Protein AF-A0A5K7Z4H6-F1 (afdb_monomer_lite)

pLDDT: mean 90.93, std 11.75, range [39.72, 98.56]

Sequence (110 aa):
MKIVEGLKVIEKGWIRKPKGYRVRFHRQNETGFEQVYSPPMTDAMLNSDVTAWRYAWKLWQATRKEAEGGLPGALYNITVVDDEDGTIPYYGTGDIEIYNPREIASPPEG

Secondary structure (DSSP, 8-state):
--HHHHHHHHHHT-PPPPS-BEEEEEEEETTEEEEEEES-TTSPPBS-HHHHHHHHHHHHHHTHHHHHHT-TT-EEEEEEE-TTSPBPPPTTTSS---BS----PPPP--

Organism: NCBI:txid947919

Foldseek 3Di:
DDPVVVVVVCVVVPDDDFPAKWKWWWFQAPVGTDIAIVVHPVDDHHHDPQVRLVVLVVLLVVQVVCCVVVHGGHIFQIFMAGPVRHTACRPVPRHRDTRHHDDGDDDPDD

Radius of gyration: 17.05 Å; chains: 1; bounding box: 34×31×50 Å

Structure (mmCIF, N/CA/C/O backbone):
data_AF-A0A5K7Z4H6-F1
#
_entry.id   AF-A0A5K7Z4H6-F1
#
loop_
_atom_site.group_PDB
_ato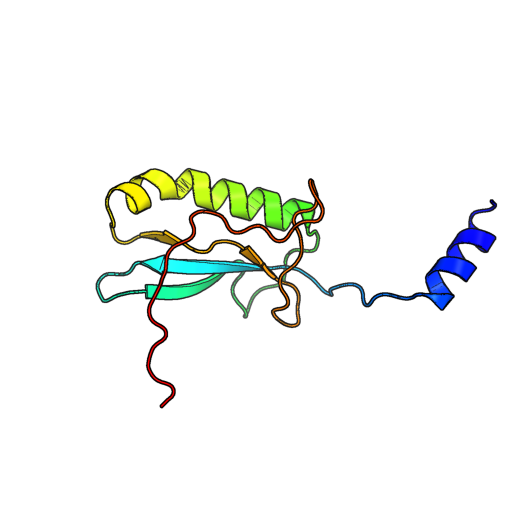m_site.id
_atom_site.type_symbol
_atom_site.label_atom_id
_atom_site.label_alt_id
_atom_site.label_comp_id
_atom_site.label_asym_id
_atom_site.label_entity_id
_atom_site.label_seq_id
_atom_site.pdbx_PDB_ins_code
_atom_site.Cartn_x
_atom_site.Cartn_y
_atom_site.Cartn_z
_atom_site.occupancy
_atom_site.B_iso_or_equiv
_atom_site.auth_seq_id
_atom_site.auth_comp_id
_atom_site.auth_asym_id
_atom_site.auth_atom_id
_atom_site.pdbx_PDB_model_num
ATOM 1 N N . MET A 1 1 ? 20.410 8.469 -28.374 1.00 76.25 1 MET A N 1
ATOM 2 C CA . MET A 1 1 ? 20.228 7.004 -28.342 1.00 76.25 1 MET A CA 1
ATOM 3 C C . MET A 1 1 ? 18.982 6.660 -29.138 1.00 76.25 1 MET A C 1
ATOM 5 O O . MET A 1 1 ? 17.968 7.327 -28.957 1.00 76.25 1 MET A O 1
ATOM 9 N N . LYS A 1 2 ? 19.049 5.678 -30.037 1.00 92.31 2 LYS A N 1
ATOM 10 C CA . LYS A 1 2 ? 17.858 5.138 -30.714 1.00 92.31 2 LYS A CA 1
ATOM 11 C C . LYS A 1 2 ? 17.103 4.207 -29.760 1.00 92.31 2 LYS A C 1
ATOM 13 O O . LYS A 1 2 ? 17.725 3.562 -28.925 1.00 92.31 2 LYS A O 1
ATOM 18 N N . ILE A 1 3 ? 15.785 4.066 -29.922 1.00 88.38 3 ILE A N 1
ATOM 19 C CA . ILE A 1 3 ? 14.950 3.185 -29.073 1.00 88.38 3 ILE A CA 1
ATOM 20 C C . ILE A 1 3 ? 15.544 1.769 -28.972 1.00 88.38 3 ILE A C 1
ATOM 22 O O . ILE A 1 3 ? 15.662 1.214 -27.886 1.00 88.38 3 ILE A O 1
ATOM 26 N N . VAL A 1 4 ? 16.008 1.222 -30.097 1.00 89.75 4 VAL A N 1
ATOM 27 C CA . VAL A 1 4 ? 16.619 -0.116 -30.174 1.00 89.75 4 VAL A CA 1
ATOM 28 C C . VAL A 1 4 ? 17.913 -0.264 -29.367 1.00 89.75 4 VAL A C 1
ATOM 30 O O . VAL A 1 4 ? 18.236 -1.360 -28.922 1.00 89.75 4 VAL A O 1
ATOM 33 N N . GLU A 1 5 ? 18.663 0.817 -29.168 1.00 90.38 5 GLU A N 1
ATOM 34 C CA . GLU A 1 5 ? 19.872 0.815 -28.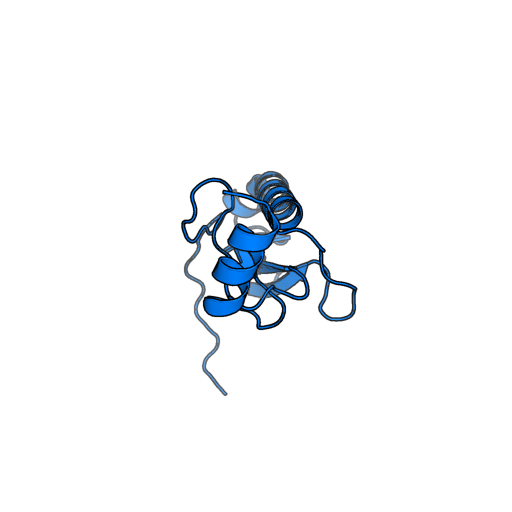339 1.00 90.38 5 GLU A CA 1
ATOM 35 C C . GLU A 1 5 ? 19.494 0.843 -26.855 1.00 90.38 5 GLU A C 1
ATOM 37 O O . GLU A 1 5 ? 20.092 0.118 -26.065 1.00 90.38 5 GLU A O 1
ATOM 42 N N . GLY A 1 6 ? 18.448 1.595 -26.494 1.00 85.69 6 GLY A N 1
ATOM 43 C CA . GLY A 1 6 ? 17.905 1.619 -25.134 1.00 85.69 6 GLY A CA 1
ATOM 44 C C . GLY A 1 6 ? 17.333 0.270 -24.705 1.00 85.69 6 GLY A C 1
ATOM 45 O O . GLY A 1 6 ? 17.636 -0.201 -23.613 1.00 85.69 6 GLY A O 1
ATOM 46 N N . LEU A 1 7 ? 16.592 -0.406 -25.589 1.00 84.12 7 LEU A N 1
ATOM 47 C CA . LEU A 1 7 ? 16.046 -1.741 -25.312 1.00 84.12 7 LEU A CA 1
ATOM 48 C C . LEU A 1 7 ? 17.145 -2.776 -25.027 1.00 84.12 7 LEU A C 1
ATOM 50 O O . LEU A 1 7 ? 17.012 -3.548 -24.086 1.00 84.12 7 LEU A O 1
ATOM 54 N N . LYS A 1 8 ? 18.264 -2.741 -25.764 1.00 85.50 8 LYS A N 1
ATOM 55 C CA . LYS A 1 8 ? 19.418 -3.630 -25.525 1.00 85.50 8 LYS A CA 1
ATOM 56 C C . LYS A 1 8 ? 20.121 -3.368 -24.193 1.00 85.50 8 LYS A C 1
ATOM 58 O O . LYS A 1 8 ? 20.738 -4.272 -23.638 1.00 85.50 8 LYS A O 1
ATOM 63 N N . VAL A 1 9 ? 20.092 -2.129 -23.701 1.00 83.94 9 VAL A N 1
ATOM 64 C CA . VAL A 1 9 ? 20.630 -1.788 -22.376 1.00 83.94 9 VAL A CA 1
ATOM 65 C C . VAL A 1 9 ? 19.692 -2.295 -21.281 1.00 83.94 9 VAL A C 1
ATOM 67 O O . VAL A 1 9 ? 20.162 -2.912 -20.330 1.00 83.94 9 VAL A O 1
ATOM 70 N N . ILE A 1 10 ? 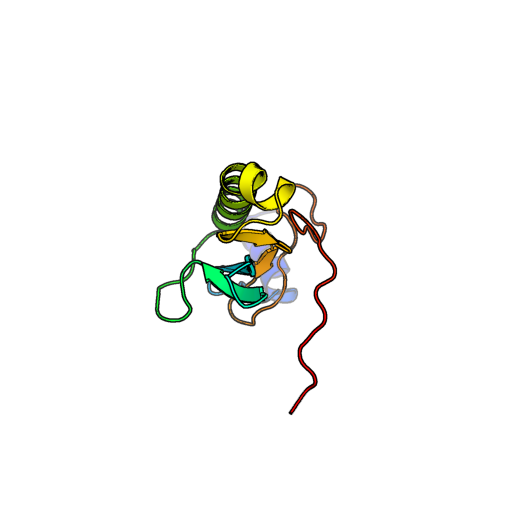18.379 -2.105 -21.447 1.00 78.44 10 ILE A N 1
ATOM 71 C CA . ILE A 1 10 ? 17.351 -2.584 -20.508 1.00 78.44 10 ILE A CA 1
ATOM 72 C C . ILE A 1 10 ? 17.366 -4.116 -20.408 1.00 78.44 10 ILE A C 1
ATOM 74 O O . ILE A 1 10 ? 17.329 -4.654 -19.306 1.00 78.44 10 ILE A O 1
ATOM 78 N N . GLU A 1 11 ? 17.493 -4.818 -21.538 1.00 77.94 11 GLU A N 1
ATOM 79 C CA . GLU A 1 11 ? 17.598 -6.284 -21.601 1.00 77.94 11 GLU A CA 1
ATOM 80 C C . GLU A 1 11 ? 18.751 -6.837 -20.750 1.00 77.94 11 GLU A C 1
ATOM 82 O O . GLU A 1 11 ? 18.595 -7.846 -20.068 1.00 77.94 11 GLU A O 1
ATOM 87 N N . LYS A 1 12 ? 19.897 -6.146 -20.721 1.00 77.12 12 LYS A N 1
ATOM 88 C CA . LYS A 1 12 ? 21.081 -6.568 -19.952 1.00 77.12 12 LYS A CA 1
ATOM 89 C C . LYS A 1 12 ? 20.942 -6.389 -18.441 1.00 77.12 12 LYS A C 1
ATOM 91 O O . LYS A 1 12 ? 21.683 -7.022 -17.696 1.00 77.12 12 LY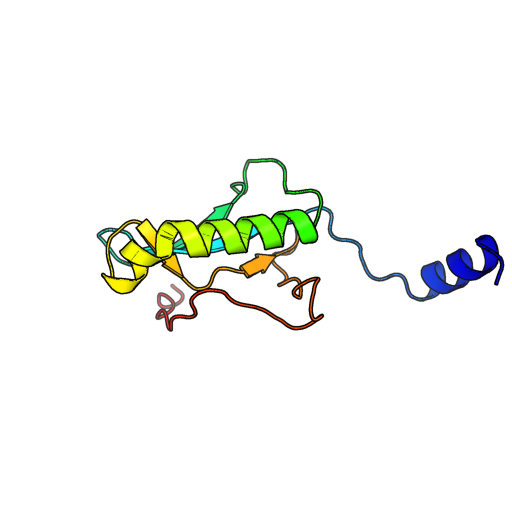S A O 1
ATOM 96 N N . GLY A 1 13 ? 20.048 -5.510 -17.999 1.00 69.38 13 GLY A N 1
ATOM 97 C CA . GLY A 1 13 ? 19.832 -5.179 -16.591 1.00 69.38 13 GLY A CA 1
ATOM 98 C C . GLY A 1 13 ? 18.436 -5.546 -16.110 1.00 69.38 13 GLY A C 1
ATOM 99 O O . GLY A 1 13 ? 17.922 -4.863 -15.232 1.00 69.38 13 GLY A O 1
ATOM 100 N N . TRP A 1 14 ? 17.794 -6.542 -16.729 1.00 65.12 14 TRP A N 1
ATOM 101 C CA . TRP A 1 14 ? 16.360 -6.776 -16.582 1.00 65.12 14 TRP A CA 1
ATOM 102 C C . TRP A 1 14 ? 15.949 -7.006 -15.122 1.00 65.12 14 TRP A C 1
ATOM 104 O O . TRP A 1 14 ? 16.122 -8.086 -14.559 1.00 65.12 14 TRP A O 1
ATOM 114 N N . ILE A 1 15 ? 15.360 -5.975 -14.521 1.00 72.25 15 ILE A N 1
ATOM 115 C CA . ILE A 1 15 ? 14.690 -6.053 -13.226 1.00 72.25 15 ILE A CA 1
ATOM 116 C C . ILE A 1 15 ? 13.332 -6.709 -13.472 1.00 72.25 15 ILE A C 1
ATOM 118 O O . ILE A 1 15 ? 12.589 -6.303 -14.371 1.00 72.25 15 ILE A O 1
ATOM 122 N N . ARG A 1 16 ? 13.009 -7.748 -12.692 1.00 81.44 16 ARG A N 1
ATOM 123 C CA . ARG A 1 16 ? 11.704 -8.418 -12.744 1.00 81.44 16 ARG A CA 1
ATOM 124 C C . ARG A 1 16 ? 10.598 -7.371 -12.630 1.00 81.44 16 ARG A C 1
ATOM 126 O O . ARG A 1 16 ? 10.533 -6.630 -11.656 1.00 81.44 16 ARG A O 1
ATOM 133 N N . LYS A 1 17 ? 9.714 -7.332 -13.624 1.00 83.06 17 LYS A N 1
ATOM 134 C CA . LYS A 1 17 ? 8.509 -6.509 -13.571 1.00 83.06 17 LYS A CA 1
ATOM 135 C C . LYS A 1 17 ? 7.447 -7.242 -12.740 1.00 83.06 17 LYS A C 1
ATOM 137 O O . LYS A 1 17 ? 7.136 -8.383 -13.092 1.00 83.06 17 LYS A O 1
ATOM 142 N N . PRO A 1 18 ? 6.875 -6.617 -11.696 1.00 90.94 18 PRO A N 1
ATOM 143 C CA . PRO A 1 18 ? 5.725 -7.161 -10.983 1.00 90.94 18 PRO A CA 1
ATOM 144 C C . PRO A 1 18 ? 4.585 -7.545 -11.929 1.00 90.94 18 PRO A C 1
ATOM 146 O O . PRO A 1 18 ? 4.304 -6.833 -12.901 1.00 90.94 18 PRO A O 1
ATOM 149 N N . LYS A 1 19 ? 3.905 -8.657 -11.640 1.00 93.31 19 LYS A N 1
ATOM 150 C CA . LYS A 1 19 ? 2.698 -9.076 -12.379 1.00 93.31 19 LYS A CA 1
ATOM 151 C C . LYS A 1 19 ? 1.476 -8.244 -11.994 1.00 93.31 19 LYS A C 1
ATOM 153 O O . LYS A 1 19 ? 0.515 -8.174 -12.756 1.00 93.31 19 LYS A O 1
ATOM 158 N N . GLY A 1 20 ? 1.531 -7.602 -10.835 1.00 96.94 20 GLY A N 1
ATOM 159 C CA . GLY A 1 20 ? 0.531 -6.673 -10.347 1.00 96.94 20 GLY A CA 1
ATOM 160 C C . GLY A 1 20 ? 0.884 -6.184 -8.951 1.00 96.94 20 GLY A C 1
ATOM 161 O O . GLY A 1 20 ? 1.958 -6.477 -8.431 1.00 96.94 20 GLY A O 1
ATOM 162 N N . TYR A 1 21 ? -0.044 -5.442 -8.359 1.00 98.12 21 TYR A N 1
ATOM 163 C CA . TYR A 1 21 ? 0.126 -4.784 -7.072 1.00 98.12 21 TYR A CA 1
ATOM 164 C C . TYR A 1 21 ? -1.099 -4.979 -6.179 1.00 98.12 21 TYR A C 1
ATOM 166 O O . TYR A 1 21 ? -2.236 -5.072 -6.660 1.00 98.12 21 TYR A O 1
ATOM 174 N N . ARG A 1 22 ? -0.874 -4.991 -4.868 1.00 98.56 22 ARG A N 1
ATOM 175 C CA . ARG A 1 22 ? -1.914 -4.919 -3.834 1.00 98.56 22 ARG A CA 1
ATOM 176 C C . ARG A 1 22 ? -1.531 -3.881 -2.793 1.00 98.56 22 ARG A C 1
ATOM 178 O O . ARG A 1 22 ? -0.359 -3.568 -2.615 1.00 98.56 22 ARG A O 1
ATOM 185 N N . VAL A 1 23 ? -2.525 -3.371 -2.082 1.00 98.56 23 VAL A N 1
ATOM 186 C CA . VAL A 1 23 ? -2.313 -2.617 -0.849 1.00 98.56 23 VAL A CA 1
ATOM 187 C C . VAL A 1 23 ? -2.446 -3.590 0.315 1.00 98.56 23 VAL A C 1
ATOM 189 O O . VAL A 1 23 ? -3.500 -4.204 0.484 1.00 98.56 23 VAL A O 1
ATOM 192 N N . ARG A 1 24 ? -1.380 -3.733 1.098 1.00 98.56 24 ARG A N 1
ATOM 193 C CA . ARG A 1 24 ? -1.341 -4.501 2.345 1.00 98.56 24 ARG A CA 1
ATOM 194 C C . ARG A 1 24 ? -1.491 -3.537 3.515 1.00 98.56 24 ARG A C 1
ATOM 196 O O . ARG A 1 24 ? -0.872 -2.475 3.520 1.00 98.56 24 ARG A O 1
ATOM 203 N N . PHE A 1 25 ? -2.310 -3.886 4.495 1.00 98.12 25 PHE A N 1
ATOM 204 C CA . PHE A 1 25 ? -2.526 -3.062 5.682 1.00 98.12 25 PHE A CA 1
ATOM 205 C C . PHE A 1 25 ? -2.986 -3.907 6.864 1.00 98.12 25 PHE A C 1
ATOM 207 O O . PHE A 1 25 ? -3.477 -5.021 6.696 1.00 98.12 25 PHE A O 1
ATOM 214 N N . HIS A 1 26 ? -2.867 -3.347 8.062 1.00 97.88 26 HIS A N 1
ATOM 215 C CA . HIS A 1 26 ? -3.482 -3.897 9.260 1.00 97.88 26 HIS A CA 1
ATOM 216 C C . HIS A 1 26 ? -4.820 -3.208 9.499 1.00 97.88 26 HIS A C 1
ATOM 218 O O . HIS A 1 26 ? -4.875 -1.981 9.583 1.00 97.88 26 HIS A O 1
ATOM 224 N N . ARG A 1 27 ? -5.895 -3.984 9.624 1.00 96.56 27 ARG A N 1
ATOM 225 C CA . ARG A 1 27 ? -7.219 -3.490 10.003 1.00 96.56 27 ARG A CA 1
ATOM 226 C C . ARG A 1 27 ? -7.459 -3.781 11.475 1.00 96.56 27 ARG A C 1
ATOM 228 O O . ARG A 1 27 ? -7.310 -4.919 11.911 1.00 96.56 27 ARG A O 1
ATOM 235 N N . GLN A 1 28 ? -7.848 -2.762 12.231 1.00 94.50 28 GLN A N 1
ATOM 236 C CA . GLN A 1 28 ? -8.322 -2.951 13.593 1.00 94.50 28 GLN A CA 1
ATOM 237 C C . GLN A 1 28 ? -9.749 -3.508 13.565 1.00 94.50 28 GLN A C 1
ATOM 239 O O . GLN A 1 28 ? -10.637 -2.942 12.920 1.00 94.50 28 GLN A O 1
ATOM 244 N N . ASN A 1 29 ? -9.966 -4.607 14.275 1.00 92.81 29 ASN A N 1
ATOM 245 C CA . ASN A 1 29 ? -11.274 -5.200 14.530 1.00 92.81 29 ASN A CA 1
ATOM 246 C C . ASN A 1 29 ? -11.555 -5.216 16.045 1.00 92.81 29 ASN A C 1
ATOM 248 O O . ASN A 1 29 ? -10.781 -4.680 16.836 1.00 92.81 29 ASN A O 1
ATOM 252 N N . GLU A 1 30 ? -12.680 -5.799 16.458 1.00 89.69 30 GLU A N 1
ATOM 253 C CA . GLU A 1 30 ? -13.086 -5.849 17.874 1.00 89.69 30 GLU A CA 1
ATOM 254 C C . GLU A 1 30 ? -12.107 -6.636 18.762 1.00 89.69 30 GLU A C 1
ATOM 256 O O . GLU A 1 30 ? -12.033 -6.398 19.965 1.00 89.69 30 GLU A O 1
ATOM 261 N N . THR A 1 31 ? -11.343 -7.558 18.173 1.00 87.12 31 THR A N 1
ATOM 262 C CA . THR A 1 31 ? -10.469 -8.508 18.881 1.00 87.12 31 THR A CA 1
ATOM 263 C C . THR A 1 31 ? -8.976 -8.202 18.750 1.00 87.12 31 THR A C 1
ATOM 265 O O . THR A 1 31 ? -8.161 -8.891 19.358 1.00 87.12 31 THR A O 1
ATOM 268 N N . GLY A 1 32 ? -8.593 -7.191 17.966 1.00 91.06 32 GLY A N 1
ATOM 269 C CA . GLY A 1 32 ? -7.196 -6.854 17.707 1.00 91.06 32 GLY A CA 1
ATOM 270 C C . GLY A 1 32 ? -6.957 -6.359 16.284 1.00 91.06 32 GLY A C 1
ATOM 271 O O . GLY A 1 32 ? -7.714 -5.543 15.760 1.00 91.06 32 GLY A O 1
ATOM 272 N N . PHE A 1 33 ? -5.874 -6.837 15.671 1.00 93.62 33 PHE A N 1
ATOM 273 C CA . PHE A 1 33 ? -5.469 -6.472 14.316 1.00 93.62 33 PHE A CA 1
ATOM 274 C C . PHE A 1 33 ? -5.441 -7.697 13.415 1.00 93.62 33 PHE A C 1
ATOM 276 O O . PHE A 1 33 ? -4.984 -8.765 13.814 1.00 93.62 33 PHE A O 1
ATOM 283 N N . GLU A 1 34 ? -5.877 -7.516 12.178 1.00 94.62 34 GLU A N 1
ATOM 284 C CA . GLU A 1 34 ? -5.736 -8.504 11.111 1.00 94.62 34 GLU A CA 1
ATOM 285 C C . GLU A 1 34 ? -4.984 -7.887 9.929 1.00 94.62 34 GLU A C 1
ATOM 287 O O . GLU A 1 34 ? -5.174 -6.710 9.608 1.00 94.62 34 GLU A O 1
ATOM 292 N N . GLN A 1 35 ? -4.135 -8.673 9.268 1.00 95.88 35 GLN A N 1
ATOM 293 C CA . GLN A 1 35 ? -3.492 -8.262 8.024 1.00 95.88 35 GLN A CA 1
ATOM 294 C C . GLN A 1 35 ? -4.434 -8.526 6.849 1.00 95.88 35 GLN A C 1
ATOM 296 O O . GLN A 1 35 ? -4.933 -9.636 6.670 1.00 95.88 35 GLN A O 1
ATOM 301 N N . VAL A 1 36 ? -4.663 -7.503 6.033 1.00 97.38 36 VAL A N 1
ATOM 302 C CA . VAL A 1 36 ? -5.603 -7.533 4.911 1.00 97.38 36 VAL A CA 1
ATOM 303 C C . VAL A 1 36 ? -4.909 -7.059 3.641 1.00 97.38 36 VAL A C 1
ATOM 305 O O . VAL A 1 36 ? -4.017 -6.209 3.670 1.00 97.38 36 VAL A O 1
ATOM 308 N N . TYR A 1 37 ? -5.365 -7.604 2.515 1.00 98.25 37 TYR A N 1
ATOM 309 C CA . TYR A 1 37 ? -4.959 -7.212 1.173 1.00 98.25 37 TYR A CA 1
ATOM 310 C C . TYR A 1 37 ? -6.140 -6.621 0.413 1.00 98.25 37 TYR A C 1
ATOM 312 O O . TYR A 1 37 ? -7.245 -7.166 0.448 1.00 98.25 37 TYR A O 1
ATOM 320 N N . SER A 1 38 ? -5.892 -5.535 -0.313 1.00 97.75 38 SER A N 1
ATOM 321 C CA . SER A 1 38 ? -6.846 -4.971 -1.263 1.00 97.75 38 SER A CA 1
ATOM 322 C C . SER A 1 38 ? -6.173 -4.680 -2.614 1.00 97.75 38 SER A C 1
ATOM 324 O O . SER A 1 38 ? -5.224 -3.893 -2.657 1.00 97.75 38 SER A O 1
ATOM 326 N N . PRO A 1 39 ? -6.636 -5.279 -3.727 1.00 97.81 39 PRO A N 1
ATOM 327 C CA . PRO A 1 39 ? -7.719 -6.262 -3.798 1.00 97.81 39 PRO A CA 1
ATOM 328 C C . PRO A 1 39 ? -7.398 -7.546 -3.001 1.00 97.81 39 PRO A C 1
ATOM 330 O O . PRO A 1 39 ? -6.212 -7.814 -2.768 1.00 97.81 39 PRO A O 1
ATOM 333 N N . PRO A 1 40 ? -8.405 -8.337 -2.588 1.00 97.12 40 PRO A N 1
ATOM 334 C CA . PRO A 1 40 ? -8.195 -9.611 -1.898 1.00 97.12 40 PRO A CA 1
ATOM 335 C C . PRO A 1 40 ? -7.350 -10.586 -2.721 1.00 97.12 40 PRO A C 1
ATOM 337 O O . PRO A 1 40 ? -7.322 -10.502 -3.948 1.00 97.12 40 PRO A O 1
ATOM 340 N N . MET A 1 41 ? -6.700 -11.555 -2.068 1.00 94.56 41 MET A N 1
ATOM 341 C CA . MET A 1 41 ? -5.837 -12.540 -2.746 1.00 94.56 41 MET A CA 1
ATOM 342 C C . MET A 1 41 ? -6.550 -13.343 -3.845 1.00 94.56 41 MET A C 1
ATOM 344 O O . MET A 1 41 ? -5.904 -13.777 -4.794 1.00 94.56 41 MET A O 1
ATOM 348 N N . THR A 1 42 ? -7.870 -13.505 -3.737 1.00 96.19 42 THR A N 1
ATOM 349 C CA . THR A 1 42 ? -8.725 -14.187 -4.719 1.00 96.19 42 THR A CA 1
ATOM 350 C C . THR A 1 42 ? -8.965 -13.383 -5.995 1.00 96.19 42 THR A C 1
ATOM 352 O O . THR A 1 42 ? -9.328 -13.961 -7.017 1.00 96.19 42 THR A O 1
ATOM 355 N N . ASP A 1 43 ? -8.763 -12.068 -5.946 1.00 96.94 43 ASP A N 1
ATOM 356 C CA . ASP A 1 43 ? -9.148 -11.145 -7.009 1.00 96.94 43 ASP A CA 1
ATOM 357 C C . ASP A 1 43 ? -7.934 -10.733 -7.839 1.00 96.94 43 ASP A C 1
ATOM 359 O O . ASP A 1 43 ? -6.793 -10.776 -7.372 1.00 96.94 43 ASP A O 1
ATOM 363 N N . ALA A 1 44 ? -8.168 -10.271 -9.068 1.00 96.94 44 ALA A N 1
ATOM 364 C CA . ALA A 1 44 ? -7.102 -9.739 -9.908 1.00 96.94 44 ALA A CA 1
ATOM 365 C C . ALA A 1 44 ? -6.370 -8.575 -9.214 1.00 96.94 44 ALA A C 1
ATOM 367 O O . ALA A 1 44 ? -6.981 -7.708 -8.587 1.00 96.94 44 ALA A O 1
ATOM 368 N N . MET A 1 45 ? -5.044 -8.560 -9.338 1.00 97.75 45 MET A N 1
ATOM 369 C CA . MET A 1 45 ? -4.204 -7.496 -8.794 1.00 97.75 45 MET A CA 1
ATOM 370 C C . MET A 1 45 ? -4.383 -6.187 -9.572 1.00 97.75 45 MET A C 1
ATOM 372 O O . MET A 1 45 ? -4.799 -6.178 -10.733 1.00 97.75 45 MET A O 1
ATOM 376 N N . LEU A 1 46 ? -4.001 -5.071 -8.950 1.00 97.69 46 LEU A N 1
ATOM 377 C CA . LEU A 1 46 ? -3.892 -3.790 -9.645 1.00 97.69 46 LEU A CA 1
ATOM 378 C C . LEU A 1 46 ? -2.736 -3.858 -10.648 1.00 97.69 46 LEU A C 1
ATOM 380 O O . LEU A 1 46 ? -1.696 -4.446 -10.373 1.00 97.69 46 LEU A O 1
ATOM 384 N N . ASN A 1 47 ? -2.893 -3.237 -11.811 1.00 96.06 47 ASN A N 1
ATOM 385 C CA . ASN A 1 47 ? -1.912 -3.302 -12.901 1.00 96.06 47 ASN A CA 1
ATOM 386 C C . ASN A 1 47 ? -0.905 -2.134 -12.906 1.00 96.06 47 ASN A C 1
ATOM 388 O O . ASN A 1 47 ? -0.074 -2.045 -13.809 1.00 96.06 47 ASN A O 1
ATOM 392 N N . SER A 1 48 ? -0.993 -1.228 -11.929 1.00 95.19 48 SER A N 1
ATOM 393 C CA . SER A 1 48 ? -0.165 -0.027 -11.824 1.00 95.19 48 SER A CA 1
ATOM 394 C C . SER A 1 48 ? 0.164 0.274 -10.365 1.00 95.19 48 SER A C 1
ATOM 396 O O . SER A 1 48 ? -0.729 0.375 -9.521 1.00 95.19 48 SER A O 1
ATOM 398 N N . ASP A 1 49 ? 1.449 0.485 -10.107 1.00 94.88 49 ASP A N 1
ATOM 399 C CA . ASP A 1 49 ? 2.008 0.980 -8.851 1.00 94.88 49 ASP A CA 1
ATOM 400 C C . ASP A 1 49 ? 1.462 2.369 -8.496 1.00 94.88 49 ASP A C 1
ATOM 402 O O . ASP A 1 49 ? 1.024 2.588 -7.371 1.00 94.88 49 ASP A O 1
ATOM 406 N N . VAL A 1 50 ? 1.387 3.289 -9.463 1.00 96.81 50 VAL A N 1
ATOM 407 C CA . VAL A 1 50 ? 0.799 4.628 -9.285 1.00 96.81 50 VAL A CA 1
ATOM 408 C C . VAL A 1 50 ? -0.651 4.527 -8.811 1.00 96.81 50 VAL A C 1
ATOM 410 O O . VAL A 1 50 ? -1.064 5.230 -7.887 1.00 96.81 50 VAL A O 1
ATOM 413 N N . THR A 1 51 ? -1.431 3.628 -9.416 1.00 97.38 51 THR A N 1
ATOM 414 C CA . THR A 1 51 ? -2.831 3.400 -9.028 1.00 97.38 51 THR A CA 1
ATOM 415 C C . THR A 1 51 ? -2.926 2.793 -7.631 1.00 97.38 51 THR A C 1
ATOM 417 O O . THR A 1 51 ? -3.728 3.262 -6.821 1.00 97.38 51 THR A O 1
ATOM 420 N N . ALA A 1 52 ? -2.085 1.804 -7.320 1.00 98.12 52 ALA A N 1
ATOM 421 C CA . ALA A 1 52 ? -2.031 1.184 -6.000 1.00 98.12 52 ALA A CA 1
ATOM 422 C C . ALA A 1 52 ? -1.663 2.198 -4.909 1.00 98.12 52 ALA A C 1
ATOM 424 O O . ALA A 1 52 ? -2.345 2.279 -3.890 1.00 98.12 52 ALA A O 1
ATOM 425 N N . TRP A 1 53 ? -0.666 3.048 -5.155 1.00 98.31 53 TRP A N 1
ATOM 426 C CA . TRP A 1 53 ? -0.253 4.095 -4.225 1.00 98.31 53 TRP A CA 1
ATOM 427 C C . TRP A 1 53 ? -1.309 5.177 -4.035 1.00 98.31 53 TRP A C 1
ATOM 429 O O . TRP A 1 53 ? -1.587 5.595 -2.909 1.00 98.31 53 TRP A O 1
ATOM 439 N N . ARG A 1 54 ? -1.968 5.599 -5.119 1.00 98.19 54 ARG A N 1
ATOM 440 C CA . ARG A 1 54 ? -3.092 6.536 -5.032 1.00 98.19 54 ARG A CA 1
ATOM 441 C C . ARG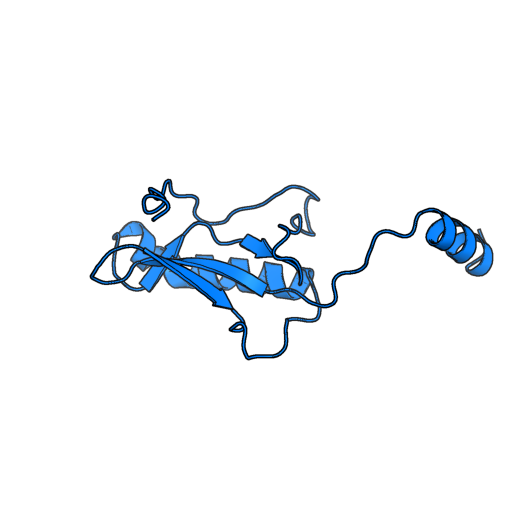 A 1 54 ? -4.240 5.950 -4.215 1.00 98.19 54 ARG A C 1
ATOM 443 O O . ARG A 1 54 ? -4.857 6.674 -3.433 1.00 98.19 54 ARG A O 1
ATOM 450 N N . TYR A 1 55 ? -4.524 4.665 -4.394 1.00 98.31 55 TYR A N 1
ATOM 451 C CA . TYR A 1 55 ? -5.542 3.952 -3.636 1.00 98.31 55 TYR A CA 1
ATOM 452 C C . TYR A 1 55 ? -5.161 3.808 -2.155 1.00 98.31 55 TYR A C 1
ATOM 454 O O . TYR A 1 55 ? -5.974 4.151 -1.300 1.00 98.31 55 TYR A O 1
ATOM 462 N N . ALA A 1 56 ? -3.919 3.427 -1.841 1.00 98.38 56 ALA A N 1
ATOM 463 C CA . ALA A 1 56 ? -3.391 3.369 -0.475 1.00 98.38 56 ALA A CA 1
ATOM 464 C C . ALA A 1 56 ? -3.527 4.716 0.253 1.00 98.38 56 ALA A C 1
ATOM 466 O O . ALA A 1 56 ? -4.028 4.775 1.376 1.00 98.38 56 ALA A O 1
ATOM 467 N N . TRP A 1 57 ? -3.174 5.816 -0.420 1.00 98.00 57 TRP A N 1
ATOM 468 C CA . TRP A 1 57 ? -3.362 7.165 0.114 1.00 98.00 57 TRP A CA 1
ATOM 469 C C . TRP A 1 57 ? -4.838 7.478 0.385 1.00 98.00 57 TRP A C 1
ATOM 471 O O . TRP A 1 57 ? -5.174 8.036 1.428 1.00 98.00 57 TRP A O 1
ATOM 481 N N . LYS A 1 58 ? -5.743 7.096 -0.524 1.00 98.38 58 LYS A N 1
ATOM 482 C CA . LYS A 1 58 ? -7.187 7.286 -0.328 1.00 98.38 58 LYS A CA 1
ATOM 483 C C . LYS A 1 58 ? -7.745 6.465 0.828 1.00 98.38 58 LYS A C 1
ATOM 485 O O . LYS A 1 58 ? -8.568 7.001 1.565 1.00 98.38 58 LYS A O 1
ATOM 490 N N . LEU A 1 59 ? -7.283 5.230 1.012 1.00 97.94 59 LEU A N 1
ATOM 491 C CA . LEU A 1 59 ? -7.631 4.417 2.178 1.00 97.94 59 LEU A CA 1
ATOM 492 C C . LEU A 1 59 ? -7.197 5.109 3.468 1.00 97.94 59 LEU A C 1
ATOM 494 O O . LEU A 1 59 ? -8.028 5.323 4.343 1.00 97.94 59 LEU A O 1
ATOM 498 N N . TRP A 1 60 ? -5.940 5.553 3.540 1.00 97.44 60 TRP A N 1
ATOM 499 C CA . TRP A 1 60 ? -5.437 6.286 4.699 1.00 97.44 60 TRP A CA 1
ATOM 500 C C . TRP A 1 60 ? -6.279 7.527 5.019 1.00 97.44 60 TRP A C 1
ATOM 502 O O . TRP A 1 60 ? -6.671 7.728 6.167 1.00 97.44 60 TRP A O 1
ATOM 512 N N . GLN A 1 61 ? -6.596 8.345 4.010 1.00 98.06 61 GLN A N 1
ATOM 513 C CA . GLN A 1 61 ? -7.441 9.526 4.199 1.00 98.06 61 GLN A CA 1
ATOM 514 C C . GLN A 1 61 ? -8.842 9.163 4.703 1.00 98.06 61 GLN A C 1
ATOM 516 O O . GLN A 1 61 ? -9.377 9.861 5.562 1.00 98.06 61 GLN A O 1
ATOM 521 N N . ALA A 1 62 ? -9.433 8.099 4.158 1.00 97.44 62 ALA A N 1
ATOM 522 C CA . ALA A 1 62 ? -10.794 7.688 4.474 1.00 97.44 62 ALA A CA 1
ATOM 523 C C . ALA A 1 62 ? -10.934 7.122 5.892 1.00 97.44 62 ALA A C 1
ATOM 525 O O . ALA A 1 62 ? -11.986 7.307 6.489 1.00 97.44 62 ALA A O 1
ATOM 526 N N . THR A 1 63 ? -9.893 6.479 6.432 1.00 96.00 63 THR A N 1
ATOM 527 C CA . THR A 1 63 ? -9.947 5.797 7.741 1.00 96.00 63 THR A CA 1
ATOM 528 C C . THR A 1 63 ? -9.205 6.538 8.850 1.00 96.00 63 THR A C 1
ATOM 530 O O . THR A 1 63 ? -8.902 5.977 9.906 1.00 96.00 63 THR A O 1
ATOM 533 N N . ARG A 1 64 ? -8.824 7.794 8.597 1.00 94.00 64 ARG A N 1
ATOM 534 C CA . ARG A 1 64 ? -8.006 8.586 9.517 1.00 94.00 64 ARG A CA 1
ATOM 535 C C . ARG A 1 64 ? -8.736 8.876 10.828 1.00 94.00 64 ARG A C 1
ATOM 537 O O . ARG A 1 64 ? -8.117 8.831 11.885 1.00 94.00 64 ARG A O 1
ATOM 544 N N . LYS A 1 65 ? -10.044 9.136 10.770 1.00 94.12 65 LYS A N 1
ATOM 545 C CA . LYS A 1 65 ? -10.854 9.445 11.955 1.00 94.12 65 LYS A CA 1
ATOM 546 C C . LYS A 1 65 ? -10.976 8.232 12.879 1.00 94.12 65 LYS A C 1
ATOM 548 O O . LYS A 1 65 ? -10.819 8.357 14.090 1.00 94.12 65 LYS A O 1
ATOM 553 N N . GLU A 1 66 ? -11.222 7.059 12.308 1.00 94.25 66 GLU A N 1
ATOM 554 C CA . GLU A 1 66 ? -11.259 5.788 13.029 1.00 94.25 66 GLU A CA 1
ATOM 555 C C . GLU A 1 66 ? -9.895 5.505 13.659 1.00 94.25 66 GLU A C 1
ATOM 557 O O . GLU A 1 66 ? -9.829 5.106 14.820 1.00 94.25 66 GLU A O 1
ATOM 562 N N . ALA A 1 67 ? -8.808 5.778 12.931 1.00 92.12 67 ALA A N 1
ATOM 563 C CA . ALA A 1 67 ? -7.452 5.590 13.431 1.00 92.12 67 ALA A CA 1
ATOM 564 C C . ALA A 1 67 ? -7.088 6.520 14.598 1.00 92.12 67 ALA A C 1
ATOM 566 O O . ALA A 1 67 ? -6.446 6.058 15.542 1.00 92.12 67 ALA A O 1
ATOM 567 N N . GLU A 1 68 ? -7.509 7.788 14.560 1.00 92.00 68 GLU A N 1
ATOM 568 C CA . GLU A 1 68 ? -7.324 8.761 15.651 1.00 92.00 68 GLU A CA 1
ATOM 569 C C . GLU A 1 68 ? -8.081 8.339 16.924 1.00 92.00 68 GLU A C 1
ATOM 571 O O . GLU A 1 68 ? -7.591 8.547 18.033 1.00 92.00 68 GLU A O 1
ATOM 576 N N . GLY A 1 69 ? -9.250 7.708 16.772 1.00 89.56 69 GLY A N 1
ATOM 577 C CA . GLY A 1 69 ? -10.049 7.178 17.881 1.00 89.56 69 GLY A CA 1
ATOM 578 C C . GLY A 1 69 ? -9.715 5.742 18.299 1.00 89.56 69 GLY A C 1
ATOM 579 O O . GLY A 1 69 ? -10.310 5.248 19.254 1.00 89.56 69 GLY A O 1
ATOM 580 N N . GLY A 1 70 ? -8.817 5.053 17.586 1.00 87.56 70 GLY A N 1
ATOM 581 C CA . GLY A 1 70 ? -8.530 3.630 17.803 1.00 87.56 70 GLY A CA 1
ATOM 582 C C . GLY A 1 70 ? -9.766 2.736 17.661 1.00 87.56 70 GLY A C 1
ATOM 583 O O . GLY A 1 70 ? -9.933 1.793 18.434 1.00 87.56 70 GLY A O 1
ATOM 584 N N . LEU A 1 71 ? -10.658 3.064 16.725 1.00 90.50 71 LEU A N 1
ATOM 585 C CA . LEU A 1 71 ? -11.942 2.391 16.532 1.00 90.50 71 LEU A CA 1
ATOM 586 C C . LEU A 1 71 ? -11.829 1.216 15.543 1.00 90.50 71 LEU A C 1
ATOM 588 O O . LEU A 1 71 ? -10.948 1.219 14.677 1.00 90.50 71 LEU A O 1
ATOM 592 N N . PRO A 1 72 ? -12.742 0.227 15.607 1.00 91.88 72 PRO A N 1
ATOM 593 C CA . PRO A 1 72 ? -12.874 -0.777 14.555 1.00 91.88 72 PRO A CA 1
ATOM 594 C C . PRO A 1 72 ? -13.001 -0.131 13.169 1.00 91.88 72 PRO A C 1
ATOM 596 O O . PRO A 1 72 ? -13.688 0.875 12.998 1.00 91.88 72 PRO A O 1
ATOM 599 N N . GLY A 1 73 ? -12.324 -0.710 12.178 1.00 90.62 73 GLY A N 1
ATOM 600 C CA . GLY A 1 73 ? -12.225 -0.152 10.825 1.00 90.62 73 GLY A CA 1
ATOM 601 C C . GLY A 1 73 ? -11.030 0.781 10.607 1.00 90.62 73 GLY A C 1
ATOM 602 O O . GLY A 1 73 ? -10.733 1.106 9.458 1.00 90.62 73 GLY A O 1
ATOM 603 N N . ALA A 1 74 ? -10.295 1.155 11.662 1.00 95.62 74 ALA A N 1
ATOM 604 C CA . ALA A 1 74 ? -9.023 1.855 11.528 1.00 95.62 74 ALA A CA 1
ATOM 605 C C . ALA A 1 74 ? -8.001 1.018 10.746 1.00 95.62 74 ALA A C 1
ATOM 607 O O . ALA A 1 74 ? -7.841 -0.181 10.997 1.00 95.62 74 ALA A O 1
ATOM 608 N N . LEU A 1 75 ? -7.286 1.662 9.820 1.00 97.62 75 LEU A N 1
ATOM 609 C CA . LEU A 1 75 ? -6.247 1.027 9.010 1.00 97.62 75 LEU A CA 1
ATOM 610 C C . LEU A 1 75 ? -4.870 1.587 9.365 1.00 97.62 75 LEU A C 1
ATOM 612 O O . LEU A 1 75 ? -4.684 2.803 9.413 1.00 97.62 75 LEU A O 1
ATOM 616 N N . TYR A 1 76 ? -3.906 0.696 9.564 1.00 97.50 76 TYR A N 1
ATOM 617 C CA . TYR A 1 76 ? -2.526 1.002 9.939 1.00 97.50 76 TYR A CA 1
ATOM 618 C C . TYR A 1 76 ? -1.543 0.290 9.016 1.00 97.50 76 TYR A C 1
ATOM 620 O O . TYR A 1 76 ? -1.892 -0.700 8.369 1.00 97.50 76 TYR A O 1
ATOM 628 N N . ASN A 1 77 ? -0.298 0.765 8.999 1.00 97.56 77 ASN A N 1
ATOM 629 C CA . ASN A 1 77 ? 0.800 0.163 8.238 1.00 97.56 77 ASN A CA 1
ATOM 630 C C . ASN A 1 77 ? 0.424 -0.088 6.766 1.00 97.56 77 ASN A C 1
ATOM 632 O O . ASN A 1 77 ? 0.661 -1.171 6.229 1.00 97.56 77 ASN A O 1
ATOM 636 N N . ILE A 1 78 ? -0.235 0.891 6.142 1.00 98.44 78 ILE A N 1
ATOM 637 C CA . ILE A 1 78 ? -0.754 0.768 4.780 1.00 98.44 78 ILE A CA 1
ATOM 638 C C . ILE A 1 78 ? 0.416 0.932 3.812 1.00 98.44 78 ILE A C 1
ATOM 640 O O . ILE A 1 78 ? 1.064 1.979 3.788 1.00 98.44 78 ILE A O 1
ATOM 644 N N . THR A 1 79 ? 0.671 -0.087 2.999 1.00 98.38 79 THR A N 1
ATOM 645 C CA . THR A 1 79 ? 1.788 -0.116 2.051 1.00 98.38 79 THR A CA 1
ATOM 646 C C . THR A 1 79 ? 1.409 -0.848 0.764 1.00 98.38 79 THR A C 1
ATOM 648 O O . THR A 1 79 ? 0.425 -1.592 0.733 1.00 98.38 79 THR A O 1
ATOM 651 N N . VAL A 1 80 ? 2.164 -0.633 -0.313 1.00 98.38 80 VAL A N 1
ATOM 652 C CA . VAL A 1 80 ? 1.964 -1.319 -1.597 1.00 98.38 80 VAL A CA 1
ATOM 653 C C . VAL A 1 80 ? 2.956 -2.467 -1.721 1.00 98.38 80 VAL A C 1
ATOM 655 O O . VAL A 1 80 ? 4.147 -2.295 -1.471 1.00 98.38 80 VAL A O 1
ATOM 658 N N . VAL A 1 81 ? 2.460 -3.627 -2.142 1.00 98.19 81 VAL A N 1
ATOM 659 C CA . VAL A 1 81 ? 3.257 -4.833 -2.378 1.00 98.19 81 VAL A CA 1
ATOM 660 C C . VAL A 1 81 ? 3.036 -5.379 -3.785 1.00 98.19 81 VAL A C 1
ATOM 662 O O . VAL A 1 81 ? 1.993 -5.124 -4.398 1.00 98.19 81 VAL A O 1
ATOM 665 N N . ASP A 1 82 ? 4.012 -6.123 -4.292 1.00 96.88 82 ASP A N 1
ATOM 666 C CA . ASP A 1 82 ? 3.922 -6.854 -5.556 1.00 96.88 82 ASP A CA 1
ATOM 667 C C . ASP A 1 82 ? 3.336 -8.268 -5.404 1.00 96.88 82 ASP A C 1
ATOM 669 O O . ASP A 1 82 ? 2.753 -8.633 -4.381 1.00 96.88 82 ASP A O 1
ATOM 673 N N . ASP A 1 83 ? 3.439 -9.061 -6.472 1.00 95.12 83 ASP A N 1
ATOM 674 C CA . ASP A 1 83 ? 2.950 -10.436 -6.532 1.00 95.12 83 ASP A CA 1
ATOM 675 C C . ASP A 1 83 ? 3.783 -11.437 -5.715 1.00 95.12 83 ASP A C 1
ATOM 677 O O . ASP A 1 83 ? 3.363 -12.582 -5.565 1.00 95.12 83 ASP A O 1
ATOM 681 N N . GLU A 1 84 ? 4.919 -11.014 -5.159 1.00 95.25 84 GLU A N 1
ATOM 682 C CA . GLU A 1 84 ? 5.745 -11.785 -4.219 1.00 95.25 84 GLU A CA 1
ATOM 683 C C . GLU A 1 84 ? 5.683 -11.228 -2.793 1.00 95.25 84 GLU A C 1
ATOM 685 O O . GLU A 1 84 ? 6.502 -11.592 -1.952 1.00 95.25 84 GLU A O 1
ATOM 690 N N . ASP A 1 85 ? 4.698 -10.368 -2.511 1.00 96.12 85 ASP A N 1
ATOM 691 C CA . ASP A 1 85 ? 4.533 -9.662 -1.234 1.00 96.12 85 ASP A CA 1
ATOM 692 C C . ASP A 1 85 ? 5.719 -8.733 -0.885 1.00 96.12 85 ASP A C 1
ATOM 694 O O . ASP A 1 85 ? 5.878 -8.291 0.260 1.00 96.12 85 ASP A O 1
ATOM 698 N N . GLY A 1 86 ? 6.538 -8.394 -1.887 1.00 95.75 86 GLY A N 1
ATOM 699 C CA . GLY A 1 86 ? 7.645 -7.456 -1.785 1.00 95.75 86 GLY A CA 1
ATOM 700 C C . GLY A 1 86 ? 7.141 -6.020 -1.745 1.00 95.75 86 GLY A C 1
ATOM 701 O O . GLY A 1 86 ? 6.337 -5.609 -2.582 1.00 95.75 86 GLY A O 1
ATOM 702 N N . THR A 1 87 ? 7.608 -5.234 -0.772 1.00 95.94 87 THR A N 1
ATOM 703 C CA . THR A 1 87 ? 7.225 -3.822 -0.658 1.00 95.94 87 THR A CA 1
ATOM 704 C C . THR A 1 87 ? 7.743 -3.030 -1.853 1.00 95.94 87 THR A C 1
ATOM 706 O O . THR A 1 87 ? 8.942 -3.006 -2.133 1.00 95.94 87 THR A O 1
ATOM 709 N N . ILE A 1 88 ? 6.835 -2.339 -2.530 1.00 96.00 88 ILE A N 1
ATOM 710 C CA . ILE A 1 88 ? 7.149 -1.489 -3.674 1.00 96.00 88 ILE A CA 1
ATOM 711 C C . ILE A 1 88 ? 7.410 -0.072 -3.177 1.00 96.00 88 ILE A C 1
ATOM 713 O O . ILE A 1 88 ? 6.582 0.434 -2.433 1.00 96.00 88 ILE A O 1
ATOM 717 N N . PRO A 1 89 ? 8.507 0.599 -3.567 1.00 96.25 89 PRO A N 1
ATOM 718 C CA . PRO A 1 89 ? 8.734 1.994 -3.200 1.00 96.25 89 PRO A CA 1
ATOM 719 C C . PRO A 1 89 ? 7.651 2.943 -3.733 1.00 96.25 89 PRO A C 1
ATOM 721 O O . PRO A 1 89 ? 6.992 2.671 -4.742 1.00 96.25 89 PRO A O 1
ATOM 724 N N . TYR A 1 90 ? 7.468 4.086 -3.075 1.00 96.31 90 TYR A N 1
ATOM 725 C CA . TYR A 1 90 ? 6.532 5.112 -3.517 1.00 96.31 90 TYR A CA 1
ATOM 726 C C . TYR A 1 90 ? 6.986 5.741 -4.831 1.00 96.31 90 TYR A C 1
ATOM 728 O O . TYR A 1 90 ? 8.084 6.281 -4.928 1.00 96.31 90 TYR A O 1
ATOM 736 N N . TYR A 1 91 ? 6.111 5.734 -5.840 1.00 89.50 91 TYR A N 1
ATOM 737 C CA . TYR A 1 91 ? 6.455 6.188 -7.194 1.00 89.50 91 TYR A CA 1
ATOM 738 C C . TYR A 1 91 ? 6.914 7.656 -7.263 1.00 89.50 91 TYR A C 1
ATOM 740 O O . TYR A 1 91 ? 7.593 8.045 -8.210 1.00 89.50 91 TYR A O 1
ATOM 748 N N . GLY A 1 92 ? 6.508 8.488 -6.296 1.00 90.56 92 GLY A N 1
ATOM 749 C CA . GLY A 1 92 ? 6.843 9.910 -6.269 1.00 90.56 92 GLY A CA 1
ATOM 750 C C . GLY A 1 92 ? 8.242 10.213 -5.730 1.00 90.56 92 GLY A C 1
ATOM 751 O O . GLY A 1 92 ? 8.827 11.213 -6.137 1.00 90.56 92 GLY A O 1
ATOM 752 N N . THR A 1 93 ? 8.768 9.381 -4.827 1.00 93.25 93 THR A N 1
ATOM 753 C CA . THR A 1 93 ? 10.050 9.624 -4.133 1.00 93.25 93 THR A CA 1
ATOM 754 C C . THR A 1 93 ? 11.093 8.543 -4.397 1.00 93.25 93 THR A C 1
ATOM 756 O O . THR A 1 93 ? 12.283 8.835 -4.378 1.00 93.25 93 THR A O 1
ATOM 759 N N . GLY A 1 94 ? 10.668 7.312 -4.686 1.00 93.44 94 GLY A N 1
ATOM 760 C CA . GLY A 1 94 ? 11.541 6.143 -4.780 1.00 93.44 94 GLY A CA 1
ATOM 761 C C . GLY A 1 94 ? 11.871 5.502 -3.428 1.00 93.44 94 GLY A C 1
ATOM 762 O O . GLY A 1 94 ? 12.588 4.504 -3.408 1.00 93.44 94 GLY A O 1
ATOM 763 N N . ASP A 1 95 ? 11.327 6.025 -2.326 1.00 96.31 95 ASP A N 1
ATOM 764 C CA . ASP A 1 95 ? 11.551 5.516 -0.970 1.00 96.31 95 ASP A CA 1
ATOM 765 C C . ASP A 1 95 ? 10.458 4.532 -0.536 1.00 96.31 95 ASP A C 1
ATOM 767 O O . ASP A 1 95 ? 9.338 4.546 -1.052 1.00 96.31 95 ASP A O 1
ATOM 771 N N . ILE A 1 96 ? 10.764 3.682 0.448 1.00 95.75 96 ILE A N 1
ATOM 772 C CA . ILE A 1 96 ? 9.747 2.848 1.096 1.00 95.75 96 ILE A CA 1
ATOM 773 C C . ILE A 1 96 ? 8.826 3.745 1.922 1.00 95.75 96 ILE A C 1
ATOM 775 O O . ILE A 1 96 ? 9.273 4.434 2.834 1.00 95.75 96 ILE A O 1
ATOM 779 N N . GLU A 1 97 ? 7.533 3.693 1.614 1.00 97.19 97 GLU A N 1
ATOM 780 C CA . GLU A 1 97 ? 6.502 4.493 2.268 1.00 97.19 97 GLU A CA 1
ATOM 781 C C . GLU A 1 97 ? 5.528 3.587 3.034 1.00 97.19 97 GLU A C 1
ATOM 783 O O . GLU A 1 97 ? 5.195 2.475 2.604 1.00 97.19 97 GLU A O 1
ATOM 788 N N . ILE A 1 98 ? 5.073 4.059 4.194 1.00 97.62 98 ILE A N 1
ATOM 789 C CA . ILE A 1 98 ? 4.086 3.364 5.024 1.00 97.62 98 ILE A CA 1
ATOM 790 C C . ILE A 1 98 ? 3.143 4.414 5.603 1.00 97.62 98 ILE A C 1
ATOM 792 O O . ILE A 1 98 ? 3.520 5.189 6.483 1.00 97.62 98 ILE A O 1
ATOM 796 N N . TYR A 1 99 ? 1.883 4.414 5.163 1.00 97.50 99 TYR A N 1
ATOM 797 C CA . TYR A 1 99 ? 0.898 5.323 5.740 1.00 97.50 99 TYR A CA 1
ATOM 798 C C . TYR A 1 99 ? 0.383 4.801 7.079 1.00 97.50 99 TYR A C 1
ATOM 800 O O . TYR A 1 99 ? 0.053 3.622 7.233 1.00 97.50 99 TYR A O 1
ATOM 808 N N . ASN A 1 100 ? 0.251 5.733 8.026 1.00 96.44 100 ASN A N 1
ATOM 809 C CA . ASN A 1 100 ? -0.231 5.493 9.384 1.00 96.44 100 ASN A CA 1
ATOM 810 C C . ASN A 1 100 ? 0.531 4.363 10.108 1.00 96.44 100 ASN A C 1
ATOM 812 O O . ASN A 1 100 ? -0.065 3.330 10.439 1.00 96.44 100 ASN A O 1
ATOM 816 N N . PRO A 1 101 ? 1.854 4.523 10.306 1.00 96.06 101 PRO A N 1
ATOM 817 C CA . PRO A 1 101 ? 2.670 3.501 10.938 1.00 96.06 101 PRO A CA 1
ATOM 818 C C . PRO A 1 101 ? 2.234 3.282 12.390 1.00 96.06 101 PRO A C 1
ATOM 820 O O . PRO A 1 101 ? 1.988 4.232 13.136 1.00 96.06 101 PRO A O 1
ATOM 823 N N . ARG A 1 102 ? 2.151 2.017 12.795 1.00 94.25 102 ARG A N 1
ATOM 824 C CA . ARG A 1 102 ? 1.850 1.601 14.162 1.00 94.25 102 ARG A CA 1
ATOM 825 C C . ARG A 1 102 ? 2.603 0.324 14.484 1.00 94.25 102 ARG A C 1
ATOM 827 O O . ARG A 1 102 ? 2.564 -0.638 13.720 1.00 94.25 102 ARG A O 1
ATOM 834 N N . GLU A 1 103 ? 3.241 0.303 15.643 1.00 92.75 103 GLU A N 1
ATOM 835 C CA . GLU A 1 103 ? 3.810 -0.923 16.182 1.00 92.75 103 GLU A CA 1
ATOM 836 C C . GLU A 1 103 ? 2.667 -1.865 16.579 1.00 92.75 103 GLU A C 1
ATOM 838 O O . GLU A 1 103 ? 1.821 -1.534 17.414 1.00 92.75 103 GLU A O 1
ATOM 843 N N . ILE A 1 104 ? 2.600 -3.014 15.912 1.00 86.50 104 ILE A N 1
ATOM 844 C CA . ILE A 1 104 ? 1.620 -4.065 16.171 1.00 86.50 104 ILE A CA 1
ATOM 845 C C . ILE A 1 104 ? 2.434 -5.295 16.551 1.00 86.50 104 ILE A C 1
ATOM 847 O O . ILE A 1 104 ? 3.261 -5.755 15.764 1.00 86.50 104 ILE A O 1
ATOM 851 N N . ALA A 1 105 ? 2.230 -5.801 17.768 1.00 76.56 105 ALA A N 1
ATOM 852 C CA . ALA A 1 105 ? 2.873 -7.031 18.205 1.00 76.56 105 ALA A CA 1
ATOM 853 C C . ALA A 1 105 ? 2.488 -8.156 17.234 1.00 76.56 105 ALA A C 1
ATOM 855 O O . ALA A 1 105 ? 1.301 -8.427 17.042 1.00 76.56 105 ALA A O 1
ATOM 856 N N . SER A 1 106 ? 3.481 -8.782 16.600 1.00 58.09 106 SER A N 1
ATOM 857 C CA . SER A 1 106 ? 3.223 -9.993 15.821 1.00 58.09 106 SER A CA 1
ATOM 858 C C . SER A 1 106 ? 2.697 -11.070 16.773 1.00 58.09 106 SER A C 1
ATOM 860 O O . SER A 1 106 ? 3.212 -11.177 17.893 1.00 58.09 106 SER A O 1
ATOM 862 N N . PRO A 1 107 ? 1.673 -11.852 16.390 1.00 52.66 107 PRO A N 1
ATOM 863 C CA . PRO A 1 107 ? 1.315 -13.022 17.175 1.00 52.66 107 PRO A CA 1
ATOM 864 C C . PRO A 1 107 ? 2.556 -13.925 17.287 1.00 52.66 107 PRO A C 1
ATOM 866 O O . PRO A 1 107 ? 3.337 -13.982 16.333 1.00 52.66 107 PRO A O 1
ATOM 869 N N . PRO A 1 108 ? 2.785 -14.585 18.437 1.00 40.06 108 PRO A N 1
ATOM 870 C CA . PRO A 1 108 ? 3.881 -15.537 18.554 1.00 40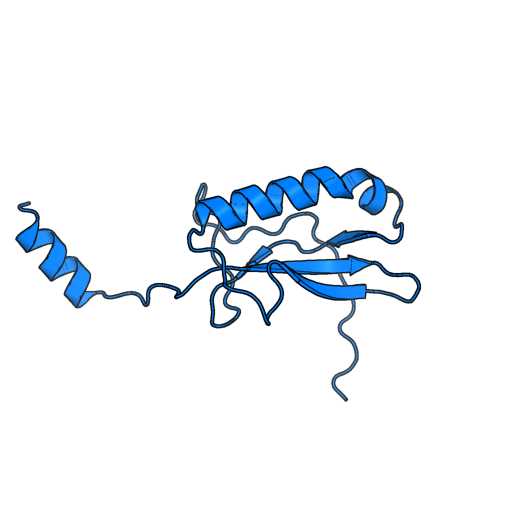.06 108 PRO A CA 1
ATOM 871 C C . PRO A 1 108 ? 3.743 -16.573 17.437 1.00 40.06 108 PRO A C 1
ATOM 873 O O . PRO A 1 108 ? 2.651 -17.106 17.232 1.00 40.06 108 PRO A O 1
ATOM 876 N N . GLU A 1 109 ? 4.828 -16.805 16.696 1.00 44.78 109 GLU A N 1
ATOM 877 C CA . GLU A 1 109 ? 4.909 -17.902 15.732 1.00 44.78 109 GLU A CA 1
ATOM 878 C C . GLU A 1 109 ? 4.550 -19.197 16.475 1.00 44.78 109 GLU A C 1
ATOM 880 O O . GLU A 1 109 ? 5.211 -19.561 17.452 1.00 44.78 109 GLU A O 1
ATOM 885 N N . GLY A 1 110 ? 3.427 -19.805 16.088 1.00 39.72 110 GLY A N 1
ATOM 886 C CA . GLY A 1 110 ? 2.935 -21.071 16.630 1.00 39.72 110 GLY A CA 1
ATOM 887 C C . GLY A 1 110 ? 3.469 -22.264 15.861 1.00 39.72 110 GLY A C 1
ATOM 888 O O . GLY A 1 110 ? 3.692 -22.115 14.638 1.00 39.72 110 GLY A O 1
#